Protein AF-A0A485AMI5-F1 (afdb_monomer)

InterPro domains:
  IPR027417 P-loop containing nucleoside triphosphate hydrolase [G3DSA:3.40.50.300] (1-68)
  IPR027417 P-loop containing nucleoside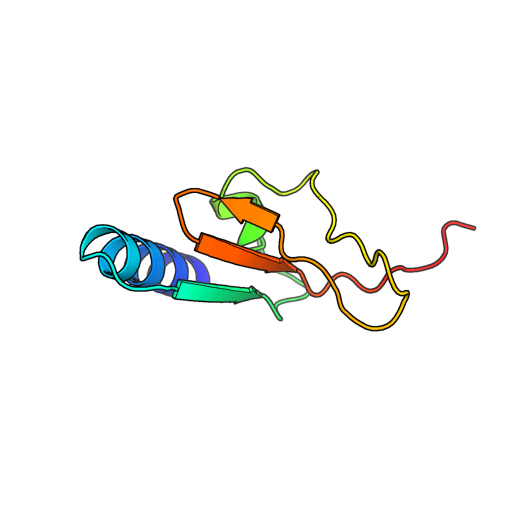 triphosphate hydrolase [SSF52540] (2-46)
  IPR033756 Flagellum site-determining protein YlxH/ Fe-S cluster assembling factor NBP35 [PF10609] (2-61)
  IPR044304 Iron-sulfur protein NUBPL-like [PTHR42961] (2-61)

Sequence (72 aa):
MGKSSTAVNLALALAAEGAKVGILDADIYGPSIPTMLGAEDQRPTSPDGTHMAPIMKFGLATQLHRLSGDRR

Nearest PDB structures (foldseek):
  8zkc-assembly1_A-2  TM=9.362E-01  e=2.343E-06  Escherichia coli
  5auq-assembly1_A  TM=8.824E-01  e=3.910E-02  Thermococcus kodakarensis KOD1
  5aup-assembly1_I  TM=8.589E-01  e=4.191E-02  Thermococcus kodakarensis KOD1
  5aun-assembly1_B  TM=8.614E-01  e=1.568E-01  Thermococcus kodakarensis KOD1
  3vx3-assembly1_B  TM=8.811E-01  e=2.070E-01  Thermococcus kodakarensis KOD1

pLDDT: mean 81.91, std 15.21, range [42.19, 97.62]

Organism: Raoultella planticola (NCBI:txid575)

Radius of gyration: 12.83 Å; Cα contacts (8 Å, |Δi|>4): 91; chains: 1; bounding box: 28×23×33 Å

Secondary structure (DSSP, 8-state):
--HHHHHHHHHHHHHHTT---EEEE--SSS--HHHHTT-TT---B-TTSSSPBPEEETTEEEEE--------

Mean predicted aligned error: 6.4 Å

Foldseek 3Di:
DCPLVVQLVVQLVCVVVVDQAEDEWPDPPDCTNCNVQVNPVPAFDDPPVPDTQFDDGSNYRYHYPDPPPDDD

Structure (mmCIF, N/CA/C/O backbone):
data_AF-A0A485AMI5-F1
#
_entry.id   AF-A0A485AMI5-F1
#
loop_
_atom_site.group_PDB
_atom_site.id
_atom_site.type_symbol
_atom_site.label_atom_id
_atom_site.label_alt_id
_atom_site.label_comp_id
_atom_site.label_asym_id
_atom_site.label_entity_id
_atom_site.label_seq_id
_atom_site.pdbx_PDB_ins_code
_atom_site.Cartn_x
_atom_site.Cartn_y
_atom_site.Cartn_z
_atom_site.occupancy
_atom_site.B_iso_or_equiv
_atom_site.auth_seq_id
_atom_site.auth_comp_id
_atom_site.auth_asym_id
_atom_site.auth_atom_id
_atom_site.pdbx_PDB_model_num
ATOM 1 N N . MET A 1 1 ? 17.416 4.549 4.634 1.00 55.78 1 MET A N 1
ATOM 2 C CA . MET A 1 1 ? 16.332 5.552 4.765 1.00 55.78 1 MET A CA 1
ATOM 3 C C . MET A 1 1 ? 14.984 4.864 4.568 1.00 55.78 1 MET A C 1
ATOM 5 O O . MET A 1 1 ? 14.757 4.337 3.485 1.00 55.78 1 MET A O 1
ATOM 9 N N . GLY A 1 2 ? 14.125 4.832 5.595 1.00 81.62 2 GLY A N 1
ATOM 10 C CA . GLY A 1 2 ? 12.857 4.076 5.649 1.00 81.62 2 GLY A CA 1
ATOM 11 C C . GLY A 1 2 ? 11.674 4.708 4.907 1.00 81.62 2 GLY A C 1
ATOM 12 O O . GLY A 1 2 ? 10.593 4.817 5.471 1.00 81.62 2 GLY A O 1
ATOM 13 N N . LYS A 1 3 ? 11.873 5.141 3.656 1.00 87.81 3 LYS A N 1
ATOM 14 C CA . LYS A 1 3 ? 10.840 5.820 2.848 1.00 87.81 3 LYS A CA 1
ATOM 15 C C . LYS A 1 3 ? 9.576 4.965 2.704 1.00 87.81 3 LYS A C 1
ATOM 17 O O . LYS A 1 3 ? 8.494 5.415 3.063 1.00 87.81 3 LYS A O 1
ATOM 22 N N . SER A 1 4 ? 9.739 3.720 2.257 1.00 87.81 4 SER A N 1
ATOM 23 C CA . SER A 1 4 ? 8.640 2.772 2.055 1.00 87.81 4 SER A CA 1
ATOM 24 C C . SER A 1 4 ? 7.936 2.442 3.371 1.00 87.81 4 SER A C 1
ATOM 26 O O . SER A 1 4 ? 6.712 2.428 3.423 1.00 87.81 4 SER A O 1
ATOM 28 N N . SER A 1 5 ? 8.689 2.291 4.466 1.00 90.44 5 SER A N 1
ATOM 29 C CA . SER A 1 5 ? 8.124 2.074 5.804 1.00 90.44 5 SER A CA 1
ATOM 30 C C . SER A 1 5 ? 7.264 3.243 6.273 1.00 90.44 5 SER A C 1
ATOM 32 O O . SER A 1 5 ? 6.148 3.030 6.740 1.00 90.44 5 SER A O 1
ATOM 34 N N . THR A 1 6 ? 7.744 4.478 6.115 1.00 92.56 6 THR A N 1
ATOM 35 C CA . THR A 1 6 ? 6.964 5.667 6.469 1.00 92.56 6 THR A CA 1
ATOM 36 C C . THR A 1 6 ? 5.727 5.807 5.580 1.00 92.56 6 THR A C 1
ATOM 38 O O . THR A 1 6 ? 4.651 6.097 6.095 1.00 92.56 6 THR A O 1
ATOM 41 N N . ALA A 1 7 ? 5.846 5.555 4.273 1.00 93.12 7 ALA A N 1
ATOM 42 C CA . ALA A 1 7 ? 4.722 5.627 3.338 1.00 93.12 7 ALA A CA 1
ATOM 43 C C . ALA A 1 7 ? 3.630 4.593 3.657 1.00 93.12 7 ALA A C 1
ATOM 45 O O . ALA A 1 7 ? 2.454 4.945 3.717 1.00 93.12 7 ALA A O 1
ATOM 46 N N . VAL A 1 8 ? 4.016 3.340 3.923 1.00 93.25 8 VAL A N 1
ATOM 47 C CA . VAL A 1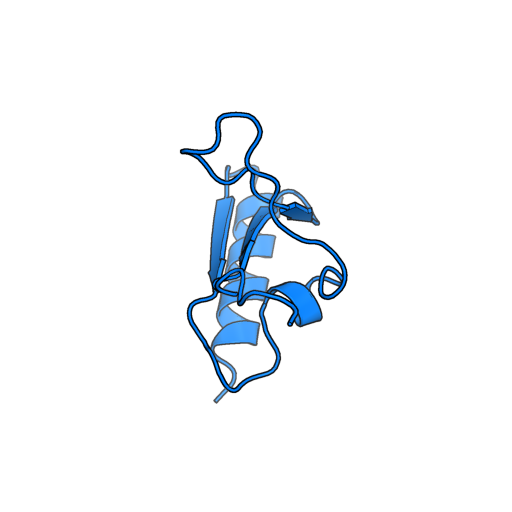 8 ? 3.086 2.268 4.309 1.00 93.25 8 VAL A CA 1
ATOM 48 C C . VAL A 1 8 ? 2.375 2.609 5.614 1.00 93.25 8 VAL A C 1
ATOM 50 O O . VAL A 1 8 ? 1.150 2.548 5.668 1.00 93.25 8 VAL A O 1
ATOM 53 N N . ASN A 1 9 ? 3.111 3.026 6.646 1.00 94.69 9 ASN A N 1
ATOM 54 C CA . ASN A 1 9 ? 2.506 3.355 7.937 1.00 94.69 9 ASN A CA 1
ATOM 55 C C . ASN A 1 9 ? 1.550 4.550 7.843 1.00 94.69 9 ASN A C 1
ATOM 57 O O . ASN A 1 9 ? 0.476 4.517 8.439 1.00 94.69 9 ASN A O 1
ATOM 61 N N . LEU A 1 10 ? 1.899 5.578 7.063 1.00 95.88 10 LEU A N 1
ATOM 62 C CA . LEU A 1 10 ? 1.010 6.715 6.830 1.00 95.88 10 LEU A CA 1
ATOM 63 C C . LEU A 1 10 ? -0.262 6.293 6.083 1.00 95.88 10 LEU A C 1
ATOM 65 O O . LEU A 1 10 ? -1.357 6.699 6.463 1.00 95.88 10 LEU A O 1
ATOM 69 N N . ALA A 1 11 ? -0.133 5.457 5.050 1.00 95.81 11 ALA A N 1
ATOM 70 C CA . ALA A 1 11 ? -1.277 4.959 4.295 1.00 95.81 11 ALA A CA 1
ATOM 71 C C . ALA A 1 11 ? -2.220 4.123 5.173 1.00 95.81 11 ALA A C 1
ATOM 73 O O . ALA A 1 11 ? -3.432 4.331 5.141 1.00 95.81 11 ALA A O 1
ATOM 74 N N . LEU A 1 12 ? -1.665 3.226 5.995 1.00 95.88 12 LEU A N 1
ATOM 75 C CA . LEU A 1 12 ? -2.432 2.415 6.942 1.00 95.88 12 LEU A CA 1
ATOM 76 C C . LEU A 1 12 ? -3.145 3.277 7.989 1.00 95.88 12 LEU A C 1
ATOM 78 O O . LEU A 1 12 ? -4.309 3.019 8.281 1.00 95.88 12 LEU A O 1
ATOM 82 N N . ALA A 1 13 ? -2.489 4.316 8.514 1.00 97.56 13 ALA A N 1
ATOM 83 C CA . ALA A 1 13 ? -3.109 5.238 9.464 1.00 97.56 13 ALA A CA 1
ATOM 84 C C . ALA A 1 13 ? -4.292 5.993 8.836 1.00 97.56 13 ALA A C 1
ATOM 86 O O . ALA A 1 13 ? -5.372 6.036 9.413 1.00 97.56 13 ALA A O 1
ATOM 87 N N . LEU A 1 14 ? -4.128 6.522 7.619 1.00 97.62 14 LEU A N 1
ATOM 88 C CA . LEU A 1 14 ? -5.212 7.202 6.902 1.00 97.62 14 LEU A CA 1
ATOM 89 C C . LEU A 1 14 ? -6.385 6.257 6.594 1.00 97.62 14 L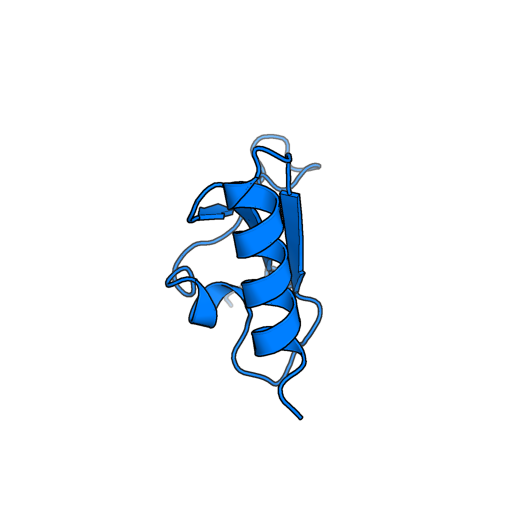EU A C 1
ATOM 91 O O . LEU A 1 14 ? -7.543 6.651 6.717 1.00 97.62 14 LEU A O 1
ATOM 95 N N . ALA A 1 15 ? -6.098 5.009 6.222 1.00 97.06 15 ALA A N 1
ATOM 96 C CA . ALA A 1 15 ? -7.132 4.004 6.000 1.00 97.06 15 ALA A CA 1
ATOM 97 C C . ALA A 1 15 ? -7.867 3.630 7.298 1.00 97.06 15 ALA A C 1
ATOM 99 O O . ALA A 1 15 ? -9.083 3.444 7.273 1.00 97.06 15 ALA A O 1
ATOM 100 N N . ALA A 1 16 ? -7.159 3.564 8.432 1.00 96.25 16 ALA A N 1
ATOM 101 C CA . ALA A 1 16 ? -7.758 3.321 9.745 1.00 96.25 16 ALA A CA 1
ATOM 102 C C . ALA A 1 16 ? -8.712 4.451 10.179 1.00 96.25 16 ALA A C 1
ATOM 104 O O . ALA A 1 16 ? -9.735 4.173 10.798 1.00 96.25 16 ALA A O 1
ATOM 105 N N . GLU A 1 17 ? -8.441 5.694 9.770 1.00 97.62 17 GLU A N 1
ATOM 106 C CA . GLU A 1 17 ? -9.342 6.848 9.943 1.00 97.62 17 GLU A CA 1
ATOM 107 C C . GLU A 1 17 ? -10.520 6.866 8.942 1.00 97.62 17 GLU A C 1
ATOM 109 O O . GLU A 1 17 ? -11.297 7.818 8.883 1.00 97.62 17 GLU A O 1
ATOM 114 N N . GLY A 1 18 ? -10.675 5.817 8.127 1.00 95.81 18 GLY A N 1
ATOM 115 C CA . GLY A 1 18 ? -11.779 5.665 7.177 1.00 95.81 18 GLY A CA 1
ATOM 116 C C . GLY A 1 18 ? -11.572 6.364 5.831 1.00 95.81 18 GLY A C 1
ATOM 117 O O . GLY A 1 18 ? -12.500 6.409 5.017 1.00 95.81 18 GLY A O 1
ATOM 118 N N . ALA A 1 19 ? -10.377 6.895 5.552 1.00 97.19 19 ALA A N 1
ATOM 119 C CA . ALA A 1 19 ? -10.080 7.482 4.251 1.00 97.19 19 ALA A CA 1
ATOM 120 C C . ALA A 1 19 ? -9.935 6.405 3.164 1.00 97.19 19 ALA A C 1
ATOM 122 O O . ALA A 1 19 ? -9.460 5.293 3.398 1.00 97.19 19 ALA A O 1
ATOM 123 N N . LYS A 1 20 ? -10.285 6.761 1.924 1.00 96.75 20 LYS A N 1
ATOM 124 C CA . LYS A 1 20 ? -9.946 5.950 0.747 1.00 96.75 20 LYS A CA 1
ATOM 125 C C . LYS A 1 20 ? -8.507 6.249 0.350 1.00 96.75 20 LYS A C 1
ATOM 127 O O . LYS A 1 20 ? -8.208 7.371 -0.051 1.00 96.75 20 LYS A O 1
ATOM 132 N N . VAL A 1 21 ? -7.632 5.253 0.448 1.00 96.81 21 VAL A N 1
ATOM 133 C CA . VAL A 1 21 ? -6.188 5.435 0.258 1.00 96.81 21 VAL A CA 1
ATOM 134 C C . VAL A 1 21 ? -5.656 4.477 -0.802 1.00 96.81 21 VAL A C 1
ATOM 136 O O . VAL A 1 21 ? -5.943 3.278 -0.787 1.00 96.81 21 VAL A O 1
ATOM 139 N N . GLY A 1 22 ? -4.853 5.024 -1.714 1.00 93.44 22 GLY A N 1
ATOM 140 C CA . GLY A 1 22 ? -4.044 4.267 -2.661 1.00 93.44 22 GLY A CA 1
ATOM 141 C C . GLY A 1 22 ? -2.556 4.497 -2.411 1.00 93.44 22 GLY A C 1
ATOM 142 O O . GLY A 1 22 ? -2.159 5.595 -2.019 1.00 93.44 22 GLY A O 1
ATOM 143 N N . ILE A 1 23 ? -1.735 3.475 -2.642 1.00 91.56 23 ILE A N 1
ATOM 144 C CA . ILE A 1 23 ? -0.276 3.564 -2.558 1.00 91.56 23 ILE A CA 1
ATOM 145 C C . ILE A 1 23 ? 0.363 2.929 -3.798 1.00 91.56 23 ILE A C 1
ATOM 147 O O . ILE A 1 23 ? 0.079 1.783 -4.153 1.00 91.56 23 ILE A O 1
ATOM 151 N N . LEU A 1 24 ? 1.221 3.695 -4.469 1.00 88.44 24 LEU A N 1
ATOM 152 C CA . LEU A 1 24 ? 1.922 3.284 -5.682 1.00 88.44 24 LEU A CA 1
ATOM 153 C C . LEU A 1 24 ? 3.413 3.171 -5.390 1.00 88.44 24 LEU A C 1
ATOM 155 O O . LEU A 1 24 ? 4.017 4.117 -4.885 1.00 88.44 24 LEU A O 1
ATOM 159 N N . ASP A 1 25 ? 3.990 2.028 -5.744 1.00 83.81 25 ASP A N 1
ATOM 160 C CA . ASP A 1 25 ? 5.428 1.813 -5.668 1.00 83.81 25 ASP A CA 1
ATOM 161 C C . ASP A 1 25 ? 6.083 1.968 -7.041 1.00 83.81 25 ASP A C 1
ATOM 163 O O . ASP A 1 25 ? 5.750 1.242 -7.984 1.00 83.81 25 ASP A O 1
ATOM 167 N N . ALA A 1 26 ? 7.012 2.917 -7.136 1.00 77.25 26 ALA A N 1
ATOM 168 C CA . ALA A 1 26 ? 7.831 3.167 -8.319 1.00 77.25 26 ALA A CA 1
ATOM 169 C C . ALA A 1 26 ? 9.298 2.744 -8.117 1.00 77.25 26 ALA A C 1
ATOM 171 O O . ALA A 1 26 ? 10.113 2.919 -9.026 1.00 77.25 26 ALA A O 1
ATOM 172 N N . ASP A 1 27 ? 9.652 2.197 -6.948 1.00 68.75 27 ASP A N 1
ATOM 173 C CA . ASP A 1 27 ? 11.017 1.764 -6.670 1.00 68.75 27 ASP A CA 1
ATOM 174 C C . ASP A 1 27 ? 11.315 0.425 -7.371 1.00 68.75 27 ASP A C 1
ATOM 176 O O . ASP A 1 27 ? 10.635 -0.581 -7.186 1.00 68.75 27 ASP A O 1
ATOM 180 N N . ILE A 1 28 ? 12.380 0.404 -8.179 1.00 63.28 28 ILE A N 1
ATOM 181 C CA . ILE A 1 28 ? 12.7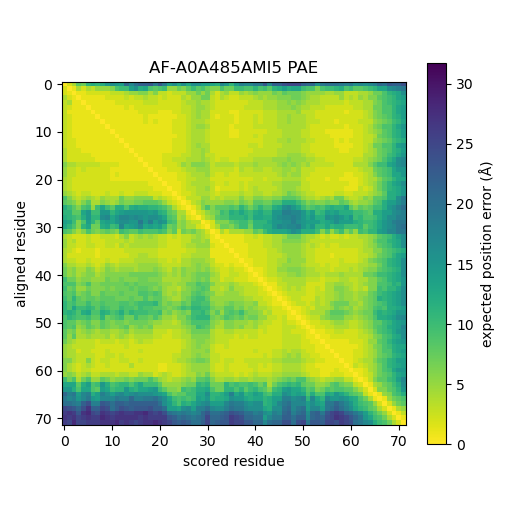84 -0.774 -8.973 1.00 63.28 28 ILE A CA 1
ATOM 182 C C . ILE A 1 28 ? 13.753 -1.694 -8.199 1.00 63.28 28 ILE A C 1
ATOM 184 O O . ILE A 1 28 ? 13.813 -2.892 -8.470 1.00 63.28 28 ILE A O 1
ATOM 188 N N . TYR A 1 29 ? 14.510 -1.160 -7.230 1.00 56.97 29 TYR A N 1
ATOM 189 C CA . TYR A 1 29 ? 15.664 -1.846 -6.616 1.00 56.97 29 TYR A CA 1
ATOM 190 C C . TYR A 1 29 ? 15.629 -1.932 -5.071 1.00 56.97 29 TYR A C 1
ATOM 192 O O . TYR A 1 29 ? 16.678 -2.040 -4.437 1.00 56.97 29 TYR A O 1
ATOM 200 N N . GLY A 1 30 ? 14.449 -1.897 -4.440 1.00 59.69 30 GLY A N 1
ATOM 201 C CA . GLY A 1 30 ? 14.277 -2.067 -2.984 1.00 59.69 30 GLY A CA 1
ATOM 202 C C . GLY A 1 30 ? 13.240 -3.140 -2.618 1.00 59.69 30 GLY A C 1
ATOM 203 O O . GLY A 1 30 ? 12.556 -3.639 -3.513 1.00 59.69 30 GLY A O 1
ATOM 204 N N . PRO A 1 31 ? 13.093 -3.520 -1.328 1.00 61.34 31 PRO A N 1
ATOM 205 C CA . PRO A 1 31 ? 11.933 -4.295 -0.897 1.00 61.34 31 PRO A CA 1
ATOM 206 C C . PRO A 1 31 ? 10.679 -3.474 -1.192 1.00 61.34 31 PRO A C 1
ATOM 208 O O . PRO A 1 31 ? 10.479 -2.395 -0.632 1.00 61.34 31 PRO A O 1
ATOM 211 N N . SER A 1 32 ? 9.887 -3.974 -2.132 1.00 78.44 32 SER A N 1
ATOM 212 C CA . SER A 1 32 ? 8.743 -3.253 -2.671 1.00 78.44 32 SER A CA 1
ATOM 213 C C . SER A 1 32 ? 7.648 -3.080 -1.608 1.00 78.44 32 SER A C 1
ATOM 215 O O . SER A 1 32 ? 7.499 -3.923 -0.718 1.00 78.44 32 SER A O 1
ATOM 217 N N . ILE A 1 33 ? 6.850 -2.015 -1.687 1.00 87.88 33 ILE A N 1
ATOM 218 C CA . ILE A 1 33 ? 5.642 -1.829 -0.863 1.00 87.88 33 ILE A CA 1
ATOM 219 C C . ILE A 1 33 ? 4.745 -3.083 -0.891 1.00 87.88 33 ILE A C 1
ATOM 221 O O . ILE A 1 33 ? 4.306 -3.497 0.182 1.00 87.88 33 ILE A O 1
ATOM 225 N N . PRO A 1 34 ? 4.516 -3.760 -2.037 1.00 85.00 34 PRO A N 1
ATOM 226 C CA . PRO A 1 34 ? 3.834 -5.052 -2.057 1.00 85.00 34 PRO A CA 1
ATOM 227 C C . PRO A 1 34 ? 4.434 -6.091 -1.111 1.00 85.00 34 PRO A C 1
ATOM 229 O O . PRO A 1 34 ? 3.685 -6.749 -0.401 1.00 85.00 34 PRO A O 1
ATOM 232 N N . THR A 1 35 ? 5.763 -6.199 -1.034 1.00 87.12 35 THR A N 1
ATOM 233 C CA . THR A 1 35 ? 6.444 -7.098 -0.086 1.00 87.12 35 THR A CA 1
ATOM 234 C C . THR A 1 35 ? 6.144 -6.707 1.360 1.00 87.12 35 THR A C 1
ATOM 236 O O . THR A 1 35 ? 5.853 -7.560 2.191 1.00 87.12 35 THR A O 1
ATOM 239 N N . MET A 1 36 ? 6.145 -5.409 1.672 1.00 89.06 36 MET A N 1
ATOM 240 C CA . MET A 1 36 ? 5.796 -4.925 3.014 1.00 89.06 36 MET A CA 1
ATOM 241 C C . MET A 1 36 ? 4.332 -5.197 3.390 1.00 89.06 36 MET A C 1
ATOM 243 O O . MET A 1 36 ? 4.011 -5.285 4.573 1.00 89.06 36 MET A O 1
ATOM 247 N N . LEU A 1 37 ? 3.451 -5.333 2.396 1.00 90.88 37 LEU A N 1
ATOM 248 C CA . LEU A 1 37 ? 2.028 -5.628 2.570 1.00 90.88 37 LEU A CA 1
ATOM 249 C C . LEU A 1 37 ? 1.692 -7.131 2.425 1.00 90.88 37 LEU A C 1
ATOM 251 O O . LEU A 1 37 ? 0.513 -7.496 2.493 1.0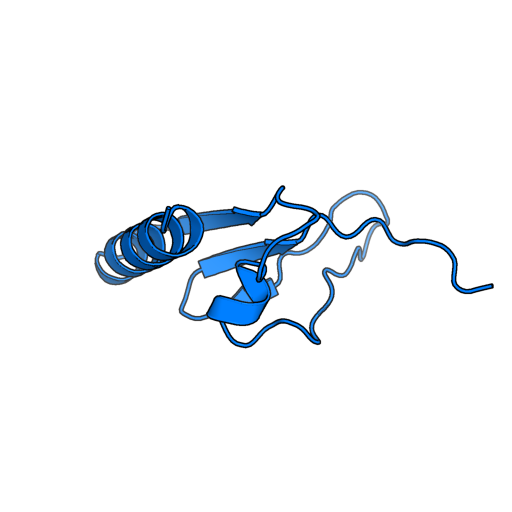0 90.88 37 LEU A O 1
ATOM 255 N N . GLY A 1 38 ? 2.683 -8.008 2.217 1.00 89.50 38 GLY A N 1
ATOM 256 C CA . GLY A 1 38 ? 2.466 -9.442 1.976 1.00 89.50 38 GLY A CA 1
ATOM 257 C C . GLY A 1 38 ? 1.686 -9.720 0.682 1.00 89.50 38 GLY A C 1
ATOM 258 O O . GLY A 1 38 ? 0.687 -10.453 0.683 1.00 89.50 38 GLY A O 1
ATOM 259 N N . ALA A 1 39 ? 2.052 -9.025 -0.394 1.00 87.56 39 ALA A N 1
ATOM 260 C CA . ALA A 1 39 ? 1.429 -9.060 -1.717 1.00 87.56 39 ALA A CA 1
ATOM 261 C C . ALA A 1 39 ? 2.438 -9.236 -2.868 1.00 87.56 39 ALA A C 1
ATOM 263 O O . ALA A 1 39 ? 2.094 -9.009 -4.023 1.00 87.56 39 ALA A O 1
ATOM 264 N N . GLU A 1 40 ? 3.666 -9.654 -2.574 1.00 82.69 40 GLU A N 1
ATOM 265 C CA . GLU A 1 40 ? 4.763 -9.857 -3.527 1.00 82.69 40 GLU A CA 1
ATOM 266 C C . GLU A 1 40 ? 4.444 -10.850 -4.659 1.00 82.69 40 GLU A C 1
ATOM 268 O O . GLU A 1 40 ? 4.923 -10.674 -5.782 1.00 82.69 40 GLU A O 1
ATOM 273 N N . ASP A 1 41 ? 3.599 -11.846 -4.388 1.00 83.44 41 ASP A N 1
ATOM 274 C CA . ASP A 1 41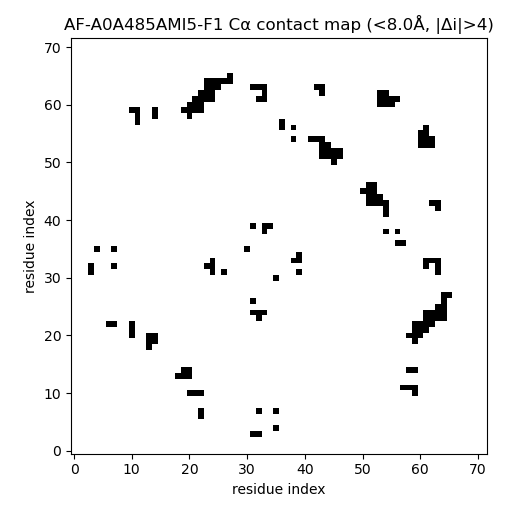 ? 3.187 -12.863 -5.362 1.00 83.44 41 ASP A CA 1
ATOM 275 C C . ASP A 1 41 ? 1.925 -12.478 -6.145 1.00 83.44 41 ASP A C 1
ATOM 277 O O . ASP A 1 41 ? 1.518 -13.173 -7.080 1.00 83.44 41 ASP A O 1
ATOM 281 N N . GLN A 1 42 ? 1.290 -11.361 -5.789 1.00 82.31 42 GLN A N 1
ATOM 282 C CA . GLN A 1 42 ? 0.100 -10.873 -6.472 1.00 82.31 42 GLN A CA 1
ATOM 283 C C . GLN A 1 42 ? 0.490 -9.929 -7.607 1.00 82.31 42 GLN A C 1
ATOM 285 O O . GLN A 1 42 ? 1.422 -9.132 -7.503 1.00 82.31 42 GLN A O 1
ATOM 290 N N . ARG A 1 43 ? -0.243 -10.012 -8.720 1.00 78.00 43 ARG A N 1
ATOM 291 C CA . ARG A 1 43 ? -0.040 -9.144 -9.882 1.00 78.00 43 ARG A CA 1
ATOM 292 C C . ARG A 1 43 ? -1.320 -8.375 -10.190 1.00 78.00 43 ARG A C 1
ATOM 294 O O . ARG A 1 43 ? -2.384 -8.996 -10.185 1.00 78.00 43 ARG A O 1
ATOM 301 N N . PRO A 1 44 ? -1.226 -7.069 -10.499 1.00 79.00 44 PRO A N 1
ATOM 302 C CA . PRO A 1 44 ? -2.350 -6.325 -11.047 1.00 79.00 44 PRO A CA 1
ATOM 303 C C . PRO A 1 44 ? -2.875 -7.035 -12.294 1.00 79.00 44 PRO A C 1
ATOM 305 O O . PRO A 1 44 ? -2.097 -7.431 -13.168 1.00 79.00 44 PRO A O 1
ATOM 308 N N . THR A 1 45 ? -4.186 -7.218 -12.372 1.00 83.56 45 THR A N 1
ATOM 309 C CA . THR A 1 45 ? -4.838 -7.703 -13.590 1.00 83.56 45 THR A CA 1
ATOM 310 C C . THR A 1 45 ? -5.233 -6.510 -14.448 1.00 83.56 45 THR A C 1
ATOM 312 O O . THR A 1 45 ? -5.405 -5.408 -13.939 1.00 83.56 45 THR A O 1
ATOM 315 N N . SER A 1 46 ? -5.378 -6.698 -15.757 1.00 85.06 46 SER A N 1
ATOM 316 C CA . SER A 1 46 ? -5.952 -5.672 -16.631 1.00 85.06 46 SER A CA 1
ATOM 317 C C . SER A 1 46 ? -7.105 -6.281 -17.418 1.00 85.06 46 SER A C 1
ATOM 319 O O . SER A 1 46 ? -6.877 -6.857 -18.481 1.00 85.06 46 SER A O 1
ATOM 321 N N . PRO A 1 47 ? -8.335 -6.245 -16.873 1.00 82.19 47 PRO A N 1
ATOM 322 C CA . PRO A 1 47 ? -9.486 -6.892 -17.501 1.00 82.19 47 PRO A CA 1
ATOM 323 C C . PRO A 1 47 ? -9.818 -6.336 -18.891 1.00 82.19 47 PRO A C 1
ATOM 325 O O . PRO A 1 47 ? -10.328 -7.066 -19.734 1.00 82.19 47 PRO A O 1
ATOM 328 N N . ASP A 1 48 ? -9.526 -5.057 -19.124 1.00 86.69 48 ASP A N 1
ATOM 329 C CA . ASP A 1 48 ? -9.809 -4.332 -20.366 1.00 86.69 48 ASP A CA 1
ATOM 330 C C . ASP A 1 48 ? -8.550 -4.051 -21.210 1.00 86.69 48 ASP A C 1
ATOM 332 O O . ASP A 1 48 ? -8.639 -3.424 -22.264 1.00 86.69 48 ASP A O 1
ATOM 336 N N . GLY A 1 49 ? -7.371 -4.482 -20.748 1.00 83.25 49 GLY A N 1
ATOM 337 C CA . GLY A 1 49 ? -6.082 -4.213 -21.390 1.00 83.25 49 GLY A CA 1
ATOM 338 C C . GLY A 1 49 ? -5.615 -2.752 -21.333 1.00 83.25 49 GLY A C 1
ATOM 339 O O . GLY A 1 49 ? -4.582 -2.437 -21.922 1.00 83.25 49 GLY A O 1
ATOM 340 N N . THR A 1 50 ? -6.341 -1.862 -20.648 1.00 83.62 50 THR A N 1
ATOM 341 C CA . THR A 1 50 ? -6.040 -0.418 -20.582 1.00 83.62 50 THR A CA 1
ATOM 342 C C . THR A 1 50 ? -5.853 0.084 -19.154 1.00 83.62 50 THR A C 1
ATOM 344 O O . THR A 1 50 ? -4.973 0.907 -18.904 1.00 83.62 50 THR A O 1
ATOM 347 N N . HIS A 1 51 ? -6.611 -0.451 -18.198 1.00 80.31 51 HIS A N 1
ATOM 348 C CA . HIS A 1 51 ? -6.513 -0.128 -16.783 1.00 80.31 51 HIS A CA 1
ATOM 349 C C . HIS A 1 51 ? -5.969 -1.324 -16.015 1.00 80.31 51 HIS A C 1
ATOM 351 O O . HIS A 1 51 ? -6.402 -2.463 -16.194 1.00 80.31 51 HIS A O 1
ATOM 357 N N . MET A 1 52 ? -5.019 -1.066 -15.123 1.00 83.19 52 MET A N 1
ATOM 358 C CA . MET A 1 52 ? -4.592 -2.057 -14.144 1.00 83.19 52 MET A CA 1
ATOM 359 C C . MET A 1 52 ? -5.522 -1.991 -12.935 1.00 83.19 52 MET A C 1
ATOM 361 O O . MET A 1 52 ? -5.643 -0.948 -12.294 1.00 83.19 52 MET A O 1
ATOM 365 N N . ALA A 1 53 ? -6.164 -3.110 -12.619 1.00 86.75 53 ALA A N 1
ATOM 366 C CA . ALA A 1 53 ? -6.871 -3.294 -11.368 1.00 86.75 53 ALA A CA 1
ATOM 367 C C . ALA A 1 53 ? -5.839 -3.414 -10.230 1.00 86.75 53 ALA A C 1
ATOM 369 O O . ALA A 1 53 ? -4.945 -4.267 -10.308 1.00 86.75 53 ALA A O 1
ATOM 370 N N . PRO A 1 54 ? -5.935 -2.579 -9.183 1.00 87.44 54 PRO A N 1
ATOM 371 C CA . PRO A 1 54 ? -4.985 -2.608 -8.083 1.00 87.44 54 PRO A CA 1
ATOM 372 C C . PRO A 1 54 ? -5.162 -3.874 -7.243 1.00 87.44 54 PRO A C 1
ATOM 374 O O . PRO A 1 54 ? -6.237 -4.474 -7.185 1.00 87.44 54 PRO A O 1
ATOM 377 N N . ILE A 1 55 ? -4.103 -4.256 -6.537 1.00 89.56 55 ILE A N 1
ATOM 378 C CA . ILE A 1 55 ? -4.169 -5.300 -5.517 1.00 89.56 55 ILE A CA 1
ATOM 379 C C . ILE A 1 55 ? -4.732 -4.665 -4.245 1.00 89.56 55 ILE A C 1
ATOM 381 O O . ILE A 1 55 ? -4.300 -3.587 -3.843 1.00 89.56 55 ILE A O 1
ATOM 385 N N . MET A 1 56 ? -5.687 -5.321 -3.590 1.00 92.12 56 MET A N 1
ATOM 386 C CA . MET A 1 56 ? -6.272 -4.815 -2.346 1.00 92.12 56 MET A CA 1
ATOM 387 C C . MET A 1 56 ? -5.618 -5.476 -1.131 1.00 92.12 56 MET A C 1
ATOM 389 O O . MET A 1 56 ? -5.643 -6.701 -0.999 1.00 92.12 56 MET A O 1
ATOM 393 N N . LYS A 1 57 ? -5.063 -4.673 -0.213 1.00 92.44 57 LYS A N 1
ATOM 394 C CA . LYS A 1 57 ? -4.467 -5.147 1.051 1.00 92.44 57 LYS A CA 1
ATOM 395 C C . LYS A 1 57 ? -4.692 -4.167 2.187 1.00 92.44 57 LYS A C 1
ATOM 397 O O . LYS A 1 57 ? -4.435 -2.985 2.028 1.00 92.44 57 LYS A O 1
ATOM 402 N N . PHE A 1 58 ? -5.135 -4.664 3.343 1.00 92.81 58 PHE A 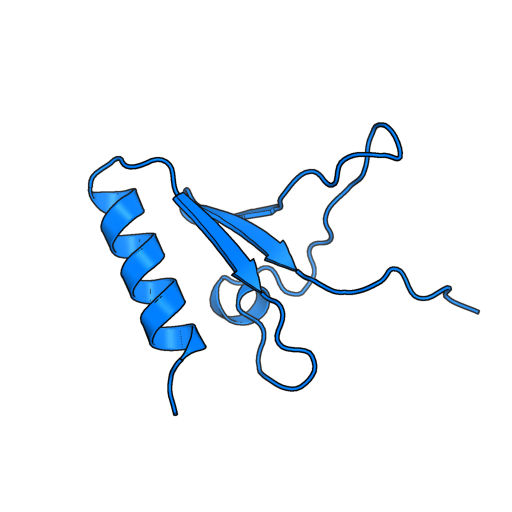N 1
ATOM 403 C CA . PHE A 1 58 ? -5.364 -3.852 4.550 1.00 92.81 58 PHE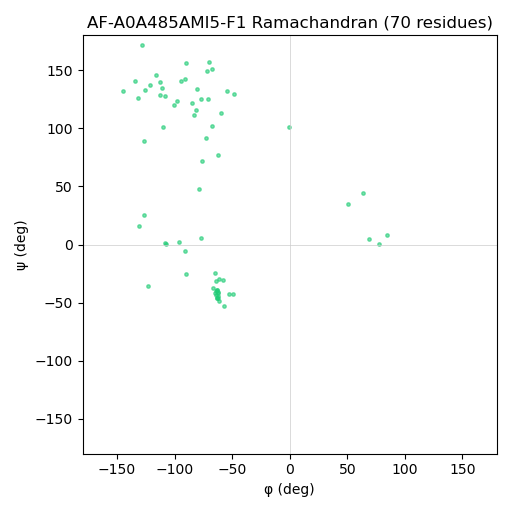 A CA 1
ATOM 404 C C . PHE A 1 58 ? -6.225 -2.595 4.304 1.00 92.81 58 PHE A C 1
ATOM 406 O O . PHE A 1 58 ? -5.980 -1.545 4.883 1.00 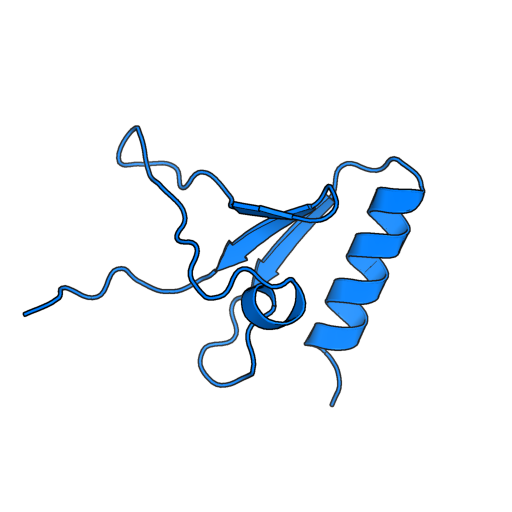92.81 58 PHE A O 1
ATOM 413 N N . GLY A 1 59 ? -7.209 -2.682 3.401 1.00 90.19 59 GLY A N 1
ATOM 414 C CA . GLY A 1 59 ? -8.042 -1.536 3.007 1.00 90.19 59 GLY A CA 1
ATOM 415 C C . GLY A 1 59 ? -7.377 -0.553 2.033 1.00 90.19 59 GLY A C 1
ATOM 416 O O . GLY A 1 59 ? -8.016 0.409 1.621 1.00 90.19 59 GLY A O 1
ATOM 417 N N . LEU A 1 60 ? -6.133 -0.806 1.620 1.00 93.06 60 LEU A N 1
ATOM 418 C CA . LEU A 1 60 ? -5.390 -0.015 0.643 1.00 93.06 60 LEU A CA 1
ATOM 419 C C . LEU A 1 60 ? -5.537 -0.591 -0.764 1.00 93.06 60 LEU A C 1
ATOM 421 O O . LEU A 1 60 ? -5.455 -1.808 -0.957 1.00 93.06 60 LEU A O 1
ATOM 425 N N . ALA A 1 61 ? -5.660 0.298 -1.748 1.00 91.38 61 ALA A N 1
ATOM 426 C CA . ALA A 1 61 ? -5.374 -0.028 -3.140 1.00 91.38 61 ALA A CA 1
ATOM 427 C C . ALA A 1 61 ? -3.863 0.093 -3.368 1.00 91.38 61 ALA A C 1
ATOM 429 O O . ALA A 1 61 ? -3.309 1.190 -3.300 1.00 91.38 61 ALA A O 1
ATOM 430 N N . THR A 1 62 ? -3.179 -1.023 -3.606 1.00 88.44 62 THR A N 1
ATOM 431 C CA . THR A 1 62 ? -1.735 -1.043 -3.850 1.00 88.44 62 THR A CA 1
ATOM 432 C C . THR A 1 62 ? -1.414 -1.460 -5.275 1.00 88.44 62 THR A C 1
ATOM 434 O O . THR A 1 62 ? -2.043 -2.355 -5.846 1.00 88.44 62 THR A O 1
ATOM 437 N N . GLN A 1 63 ? -0.425 -0.792 -5.862 1.00 79.56 63 GLN A N 1
ATOM 438 C CA . GLN A 1 63 ? 0.033 -1.090 -7.207 1.00 79.56 63 GLN A CA 1
ATOM 439 C C . GLN A 1 63 ? 1.555 -1.137 -7.272 1.00 79.56 63 GLN A C 1
ATOM 441 O O . GLN A 1 63 ? 2.253 -0.338 -6.647 1.00 79.56 63 GLN A O 1
ATOM 446 N N . LEU A 1 64 ? 2.045 -2.100 -8.048 1.00 72.12 64 LEU A N 1
ATOM 447 C CA . LEU A 1 64 ? 3.459 -2.332 -8.286 1.00 72.12 64 LEU A CA 1
ATOM 448 C C . LEU A 1 64 ? 3.810 -1.910 -9.709 1.00 72.12 64 LEU A C 1
ATOM 450 O O . LEU A 1 64 ? 3.222 -2.422 -10.665 1.00 72.12 64 LEU A O 1
ATOM 454 N N . HIS A 1 65 ? 4.827 -1.066 -9.864 1.00 62.16 65 HIS A N 1
ATOM 455 C CA . HIS A 1 65 ? 5.482 -0.864 -11.151 1.00 62.16 65 HIS A CA 1
ATOM 456 C C . HIS A 1 65 ? 6.407 -2.053 -11.463 1.00 62.16 65 HIS A C 1
ATOM 458 O O . HIS A 1 65 ? 7.634 -1.958 -11.433 1.00 62.16 65 HIS A O 1
ATOM 464 N N . ARG A 1 66 ? 5.832 -3.214 -11.777 1.00 55.75 66 ARG A N 1
ATOM 465 C CA . ARG A 1 66 ? 6.575 -4.281 -12.451 1.00 55.75 66 ARG A CA 1
ATOM 466 C C . ARG A 1 66 ? 6.013 -4.366 -13.851 1.00 55.75 66 ARG A C 1
ATOM 468 O O . ARG A 1 66 ? 4.926 -4.900 -14.050 1.00 55.75 66 ARG A O 1
ATOM 475 N N . LEU A 1 67 ? 6.751 -3.789 -14.802 1.00 48.69 67 LEU A N 1
ATOM 476 C CA . LEU A 1 67 ? 6.486 -3.987 -16.220 1.00 48.69 67 LEU A CA 1
ATOM 477 C C . LEU A 1 67 ? 6.321 -5.488 -16.432 1.00 48.69 67 LEU A C 1
ATOM 479 O O . LEU A 1 67 ? 7.145 -6.283 -15.966 1.00 48.69 67 LEU A O 1
ATOM 483 N N . SER A 1 68 ? 5.237 -5.873 -17.092 1.00 50.00 68 SER A N 1
ATOM 484 C CA . SER A 1 68 ? 5.066 -7.201 -17.656 1.00 50.00 68 SER A CA 1
ATOM 485 C C . SER A 1 68 ? 6.153 -7.408 -18.714 1.00 50.00 68 SER A C 1
ATOM 487 O O . SER A 1 68 ? 5.918 -7.265 -19.909 1.00 50.00 68 SER A O 1
ATOM 489 N N . GLY A 1 69 ? 7.374 -7.677 -18.255 1.00 44.66 69 GLY A N 1
ATOM 490 C CA . GLY A 1 69 ? 8.443 -8.239 -19.050 1.00 44.66 69 GLY A CA 1
ATOM 491 C C . GLY A 1 69 ? 8.033 -9.656 -19.402 1.00 44.66 69 GLY A C 1
ATOM 492 O O . GLY A 1 69 ? 8.030 -10.537 -18.541 1.00 44.66 69 GLY A O 1
ATOM 493 N N . ASP A 1 70 ? 7.571 -9.791 -20.642 1.00 44.62 70 ASP A N 1
ATOM 494 C CA . ASP A 1 70 ? 7.765 -10.926 -21.539 1.00 44.62 70 ASP A CA 1
ATOM 495 C C . ASP A 1 70 ? 8.618 -12.041 -20.909 1.00 44.62 70 ASP A C 1
ATOM 497 O O . ASP A 1 70 ? 9.842 -11.940 -20.809 1.00 44.62 70 ASP A O 1
ATOM 501 N N . ARG A 1 71 ? 7.944 -13.098 -20.437 1.00 42.19 71 ARG A N 1
ATOM 502 C CA . ARG A 1 71 ? 8.593 -14.390 -20.227 1.00 42.19 71 ARG A CA 1
ATOM 503 C C . ARG A 1 71 ? 8.837 -14.975 -21.613 1.00 42.19 71 ARG A C 1
ATOM 505 O O . ARG A 1 71 ? 7.962 -15.657 -22.143 1.00 42.19 71 ARG A O 1
ATOM 512 N N . ARG A 1 72 ? 10.016 -14.697 -22.161 1.00 42.97 72 ARG A N 1
ATOM 513 C CA . ARG A 1 72 ? 10.711 -15.703 -22.963 1.00 42.97 72 ARG A CA 1
ATOM 514 C C . ARG A 1 72 ? 11.411 -16.682 -22.036 1.00 42.97 72 ARG A C 1
ATOM 516 O O . ARG A 1 72 ? 11.902 -16.225 -20.978 1.00 42.97 72 ARG A O 1
#

Solvent-accessible surface area (backbone atoms only — not comparable to full-atom values): 4644 Å² total; per-residue (Å²): 132,67,59,64,60,52,51,50,53,52,46,48,51,45,31,72,74,68,44,91,39,73,49,78,37,82,68,86,88,60,91,41,58,44,51,79,64,76,38,67,90,62,73,66,48,46,93,78,78,80,52,71,46,61,42,79,49,91,79,28,39,34,45,75,69,67,78,86,70,78,85,123